Protein AF-A0A924Y5N1-F1 (afdb_monomer)

Solvent-accessible surface area (backbone atoms only — not comparable to full-atom values): 4533 Å² total; per-residue (Å²): 140,86,69,89,78,50,68,87,29,47,89,25,62,93,74,43,76,96,50,77,51,38,42,50,59,57,53,50,49,53,37,51,51,35,31,42,71,72,37,90,52,55,69,63,36,55,51,49,70,76,67,62,82,56,64,67,61,48,46,59,71,20,46,47,60,71,80,59,68,80,83,90,124

Secondary structure (DSSP, 8-state):
---S--TTTSS-TTT-SSS-S-HHHHHHHHHHHHHHHH-S-HHHHHHHHHH---HHHHHHHHTGGGGSPPP--

Sequence (73 aa):
MNGKDISNWFYQGDRAKDRPADLGYYIGYKICEAYYERAKDKNAAVRAMLETTDVAAFLKASGYAEKFPPRTD

Mean predicted aligned error: 4.91 Å

Structure (mmCIF, N/CA/C/O backbone):
data_AF-A0A924Y5N1-F1
#
_entry.id   AF-A0A924Y5N1-F1
#
loop_
_atom_site.group_PDB
_atom_site.id
_atom_site.type_symbol
_atom_site.label_atom_id
_atom_site.label_alt_id
_atom_site.label_comp_id
_atom_site.label_asym_id
_atom_site.label_entity_id
_atom_site.label_seq_id
_atom_site.pdbx_PDB_ins_code
_atom_site.Cartn_x
_atom_site.Cartn_y
_atom_site.Cartn_z
_atom_site.occupancy
_atom_site.B_iso_or_equiv
_atom_site.auth_seq_id
_atom_site.auth_comp_id
_atom_site.auth_asym_id
_atom_site.auth_atom_id
_atom_site.pdbx_PDB_model_num
ATOM 1 N N . MET A 1 1 ? 3.164 -13.402 -3.276 1.00 55.44 1 MET A N 1
ATOM 2 C CA . MET A 1 1 ? 4.315 -12.608 -2.785 1.00 55.44 1 MET A CA 1
ATOM 3 C C . MET A 1 1 ? 5.410 -13.482 -2.151 1.00 55.44 1 MET A C 1
ATOM 5 O O . MET A 1 1 ? 6.141 -12.994 -1.308 1.00 55.44 1 MET A O 1
ATOM 9 N N . ASN A 1 2 ? 5.593 -14.740 -2.587 1.00 67.94 2 ASN A N 1
ATOM 10 C CA . ASN A 1 2 ? 6.572 -15.666 -1.975 1.00 67.94 2 ASN A CA 1
ATOM 11 C C . ASN A 1 2 ? 7.694 -16.086 -2.948 1.00 67.94 2 ASN A C 1
ATOM 13 O O . ASN A 1 2 ? 8.471 -16.989 -2.652 1.00 67.94 2 ASN A O 1
ATOM 17 N N . GLY A 1 3 ? 7.750 -15.469 -4.132 1.00 70.56 3 GLY A N 1
ATOM 18 C CA . GLY A 1 3 ? 8.821 -15.683 -5.104 1.00 70.56 3 GLY A CA 1
ATOM 19 C C . GLY A 1 3 ? 10.026 -14.800 -4.785 1.00 70.56 3 GLY A C 1
ATOM 20 O O . GLY A 1 3 ? 9.862 -13.699 -4.268 1.00 70.56 3 GLY A O 1
ATOM 21 N N . LYS A 1 4 ? 11.232 -15.280 -5.102 1.00 78.69 4 LYS A N 1
ATOM 22 C CA . LYS A 1 4 ? 12.480 -14.515 -4.920 1.00 78.69 4 LYS A CA 1
ATOM 23 C C . LYS A 1 4 ? 12.771 -13.554 -6.077 1.00 78.69 4 LYS A C 1
ATOM 25 O O . LYS A 1 4 ? 13.579 -12.647 -5.923 1.00 78.69 4 LYS A O 1
ATOM 30 N N . ASP A 1 5 ? 12.122 -13.757 -7.222 1.00 85.81 5 ASP A N 1
ATOM 31 C CA . ASP A 1 5 ? 12.266 -12.890 -8.386 1.00 85.81 5 ASP A CA 1
ATOM 32 C C . ASP A 1 5 ? 11.284 -11.715 -8.315 1.00 85.81 5 ASP A C 1
ATOM 34 O O . ASP A 1 5 ? 10.068 -11.871 -8.455 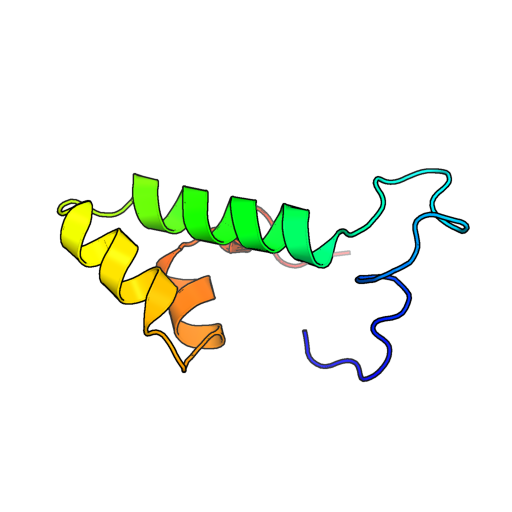1.00 85.81 5 ASP A O 1
ATOM 38 N N . ILE A 1 6 ? 11.846 -10.530 -8.097 1.00 85.62 6 ILE A N 1
ATOM 39 C CA . ILE A 1 6 ? 11.121 -9.262 -8.020 1.00 85.62 6 ILE A CA 1
ATOM 40 C C . ILE A 1 6 ? 11.321 -8.388 -9.266 1.00 85.62 6 ILE A C 1
ATOM 42 O O . ILE A 1 6 ? 10.830 -7.263 -9.300 1.00 85.62 6 ILE A O 1
ATOM 46 N N . SER A 1 7 ? 12.009 -8.887 -10.299 1.00 84.31 7 SER A N 1
ATOM 47 C CA . SER A 1 7 ? 12.342 -8.123 -11.516 1.00 84.31 7 SER A CA 1
ATOM 48 C C . SER A 1 7 ? 11.119 -7.681 -12.326 1.00 84.31 7 SER A C 1
ATOM 50 O O . SER A 1 7 ? 11.204 -6.764 -13.133 1.00 84.31 7 SER A O 1
ATOM 52 N N . ASN A 1 8 ? 9.982 -8.340 -12.096 1.00 82.38 8 ASN A N 1
ATOM 53 C CA . ASN A 1 8 ? 8.676 -8.018 -12.666 1.00 82.38 8 ASN A CA 1
ATOM 54 C C . ASN A 1 8 ? 7.803 -7.145 -11.746 1.00 82.38 8 ASN A C 1
ATOM 56 O O . ASN A 1 8 ? 6.667 -6.824 -12.113 1.00 82.38 8 ASN A O 1
ATOM 60 N N . TRP A 1 9 ? 8.321 -6.768 -10.574 1.00 84.50 9 TRP A N 1
ATOM 61 C CA . TRP A 1 9 ? 7.658 -5.900 -9.602 1.00 84.50 9 TRP A CA 1
ATOM 62 C C . TRP A 1 9 ? 8.318 -4.524 -9.434 1.00 84.50 9 TRP A C 1
ATOM 64 O O . TRP A 1 9 ? 7.590 -3.553 -9.219 1.00 84.50 9 TRP A O 1
ATOM 74 N N . PHE A 1 10 ? 9.650 -4.427 -9.523 1.00 85.00 10 PHE A N 1
ATOM 75 C CA . PHE A 1 10 ? 10.408 -3.200 -9.245 1.00 85.00 10 PHE A CA 1
ATOM 76 C C . PHE A 1 10 ? 11.479 -2.911 -10.305 1.00 85.00 10 PHE A C 1
ATOM 78 O O . PHE A 1 10 ? 12.134 -3.835 -10.788 1.00 85.00 10 PHE A O 1
ATOM 85 N N . TYR A 1 11 ? 11.707 -1.622 -10.595 1.00 80.94 11 TYR A N 1
ATOM 86 C CA . TYR A 1 11 ? 12.801 -1.113 -11.439 1.00 80.94 11 TYR A CA 1
ATOM 87 C C . TYR A 1 11 ? 12.814 -1.682 -12.865 1.00 80.94 11 TYR A C 1
ATOM 89 O O . TYR A 1 11 ? 13.868 -1.911 -13.454 1.00 80.94 11 TYR A O 1
ATOM 97 N N . GLN A 1 12 ? 11.625 -1.913 -13.420 1.00 82.94 12 GLN A N 1
ATOM 98 C CA . GLN A 1 12 ? 11.428 -2.520 -14.743 1.00 82.94 12 GLN A CA 1
ATOM 99 C C . GLN A 1 12 ? 10.991 -1.520 -15.815 1.00 82.94 12 GLN A C 1
ATOM 101 O O . GLN A 1 12 ? 10.394 -1.921 -16.810 1.00 82.94 12 GLN A O 1
ATOM 106 N N . GLY A 1 13 ? 11.211 -0.220 -15.603 1.00 79.44 13 GLY A N 1
ATOM 107 C CA . GLY A 1 13 ? 10.742 0.829 -16.516 1.00 79.44 13 GLY A CA 1
ATOM 108 C C . GLY A 1 13 ? 11.264 0.687 -17.946 1.00 79.44 13 GLY A C 1
ATOM 109 O O . GLY A 1 13 ? 10.532 0.936 -18.894 1.00 79.44 13 GLY A O 1
ATOM 110 N N . ASP A 1 14 ? 12.492 0.199 -18.098 1.00 80.88 14 ASP A N 1
ATOM 111 C CA . ASP A 1 14 ? 13.142 -0.108 -19.376 1.00 80.88 14 ASP A CA 1
ATOM 112 C C . ASP A 1 14 ? 12.545 -1.336 -20.093 1.00 80.88 14 ASP A C 1
ATOM 114 O O . ASP A 1 14 ? 12.625 -1.458 -21.316 1.00 80.88 14 ASP A O 1
ATOM 118 N N . ARG A 1 15 ? 11.946 -2.259 -19.334 1.00 79.50 15 ARG A N 1
ATOM 119 C CA . ARG A 1 15 ? 11.409 -3.548 -19.804 1.00 79.50 15 ARG A CA 1
ATOM 120 C C . ARG A 1 15 ? 9.882 -3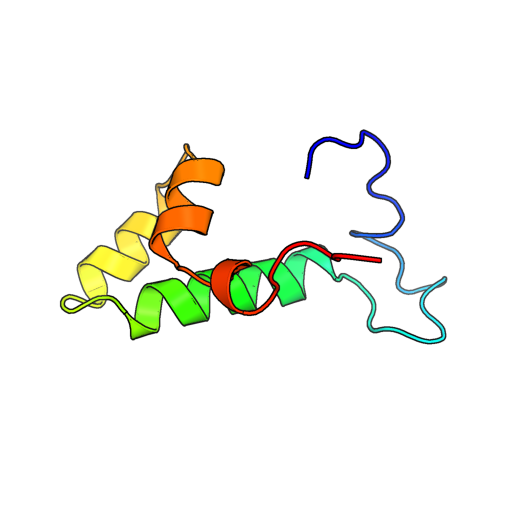.598 -19.850 1.00 79.50 15 ARG A C 1
ATOM 122 O O . ARG A 1 15 ? 9.315 -4.546 -20.396 1.00 79.50 15 ARG A O 1
ATOM 129 N N . ALA A 1 16 ? 9.211 -2.606 -19.277 1.00 79.38 16 ALA A N 1
ATOM 130 C CA . ALA A 1 16 ? 7.763 -2.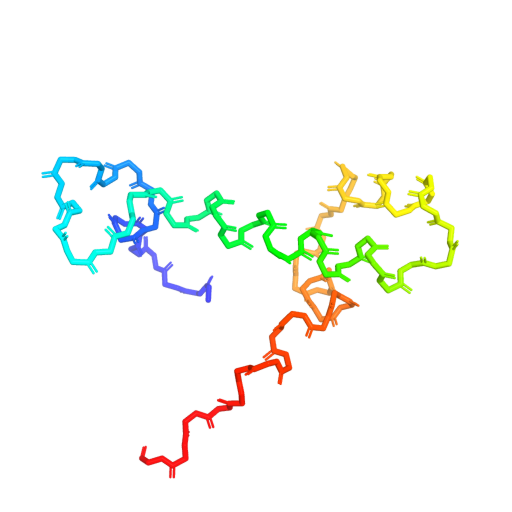489 -19.244 1.00 79.38 16 ALA A CA 1
ATOM 131 C C . ALA A 1 16 ? 7.227 -2.142 -20.644 1.00 79.38 16 ALA A C 1
ATOM 133 O O . ALA A 1 16 ? 7.411 -1.029 -21.125 1.00 79.38 16 ALA A O 1
ATOM 134 N N . LYS A 1 17 ? 6.579 -3.108 -21.306 1.00 78.75 17 LYS A N 1
ATOM 135 C CA . LYS A 1 17 ? 5.931 -2.909 -22.616 1.00 78.75 17 LYS A CA 1
ATOM 136 C C . LYS A 1 17 ? 4.411 -2.884 -22.488 1.00 78.75 17 LYS A C 1
ATOM 138 O O . LYS A 1 17 ? 3.794 -1.842 -22.656 1.00 78.75 17 LYS A O 1
ATOM 143 N N . ASP A 1 18 ? 3.828 -4.013 -22.092 1.00 82.94 18 ASP A N 1
ATOM 144 C CA . ASP A 1 18 ? 2.368 -4.211 -22.098 1.00 82.94 18 ASP A CA 1
ATOM 145 C C . ASP A 1 18 ? 1.707 -3.965 -20.731 1.00 82.94 18 ASP A C 1
ATOM 147 O O . ASP A 1 18 ? 0.530 -4.259 -20.524 1.00 82.94 18 ASP A O 1
ATOM 151 N N . ARG A 1 19 ? 2.471 -3.468 -19.754 1.00 75.19 19 ARG A N 1
ATOM 152 C CA . ARG A 1 19 ? 1.996 -3.179 -18.396 1.00 75.19 19 ARG A CA 1
ATOM 153 C C . ARG A 1 19 ? 2.791 -2.025 -17.787 1.00 75.19 19 ARG A C 1
ATOM 155 O O . ARG A 1 19 ? 3.959 -1.876 -18.143 1.00 75.19 19 ARG A O 1
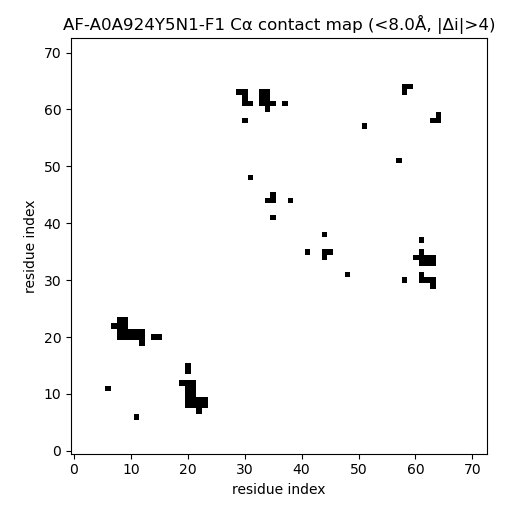ATOM 162 N N . PRO A 1 20 ? 2.210 -1.258 -16.851 1.00 78.50 20 PRO A N 1
ATOM 163 C CA . PRO A 1 20 ? 2.927 -0.192 -16.165 1.00 78.50 20 PRO A CA 1
ATOM 164 C C . PRO A 1 20 ? 4.216 -0.685 -15.495 1.00 78.50 20 PRO A C 1
ATOM 166 O O . PRO A 1 20 ? 4.290 -1.812 -14.993 1.00 78.50 20 PRO A O 1
ATOM 169 N N . ALA A 1 21 ? 5.228 0.179 -15.486 1.00 84.38 21 ALA A N 1
ATOM 170 C CA . ALA A 1 21 ? 6.426 -0.014 -14.683 1.00 84.38 21 ALA A CA 1
ATOM 171 C C . ALA A 1 21 ? 6.093 0.032 -13.182 1.00 84.38 21 ALA A C 1
ATOM 173 O O . ALA A 1 21 ? 5.038 0.529 -12.788 1.00 84.38 21 ALA A O 1
ATOM 174 N N . ASP A 1 22 ? 7.003 -0.489 -12.355 1.00 84.69 22 ASP A N 1
ATOM 175 C CA . ASP A 1 22 ? 6.954 -0.329 -10.895 1.00 84.69 22 ASP A CA 1
ATOM 176 C C . ASP A 1 22 ? 5.635 -0.795 -10.254 1.00 84.69 22 ASP A C 1
ATOM 178 O O . ASP A 1 22 ? 5.051 -0.152 -9.377 1.00 84.69 22 ASP A O 1
ATOM 182 N N . LEU A 1 23 ? 5.174 -1.974 -10.683 1.00 88.62 23 LEU A N 1
ATOM 183 C CA . LEU A 1 23 ? 3.921 -2.578 -10.227 1.00 88.62 23 LEU A CA 1
ATOM 184 C C . LEU A 1 23 ? 3.848 -2.739 -8.708 1.00 88.62 23 LEU A C 1
ATOM 186 O O . LEU A 1 23 ? 2.754 -2.664 -8.153 1.00 88.62 23 LEU A O 1
ATOM 190 N N . GLY A 1 24 ? 4.984 -2.929 -8.029 1.00 89.19 24 GLY A N 1
ATOM 191 C CA . GLY A 1 24 ? 5.038 -2.979 -6.570 1.00 89.19 24 GLY A CA 1
ATOM 192 C C . GLY A 1 24 ? 4.464 -1.718 -5.916 1.00 89.19 24 GLY A C 1
ATOM 193 O O . GLY A 1 24 ? 3.660 -1.827 -4.990 1.00 89.19 24 GLY A O 1
ATOM 194 N N . TYR A 1 25 ? 4.790 -0.535 -6.443 1.00 89.62 25 TYR A N 1
ATOM 195 C CA . TYR A 1 25 ? 4.268 0.735 -5.933 1.00 89.62 25 TYR A CA 1
ATOM 196 C C . TYR A 1 25 ? 2.785 0.900 -6.239 1.00 89.62 25 TYR A C 1
ATOM 198 O O . TYR A 1 25 ? 2.007 1.253 -5.353 1.00 89.62 25 TYR A O 1
ATOM 206 N N . TYR A 1 26 ? 2.380 0.596 -7.474 1.00 90.12 26 TYR A N 1
ATOM 207 C CA . TYR A 1 26 ? 0.979 0.701 -7.869 1.00 90.12 26 TYR A CA 1
ATOM 208 C C . TYR A 1 26 ? 0.086 -0.220 -7.029 1.00 90.12 26 TYR A C 1
ATOM 210 O O . TYR A 1 26 ? -0.899 0.224 -6.444 1.00 90.12 26 TYR A O 1
ATOM 218 N N . ILE A 1 27 ? 0.446 -1.500 -6.914 1.00 92.50 27 ILE A N 1
ATOM 219 C CA . ILE A 1 27 ? -0.327 -2.470 -6.133 1.00 92.50 27 ILE A CA 1
ATOM 220 C C . ILE A 1 27 ? -0.290 -2.127 -4.641 1.00 92.50 27 ILE A C 1
ATOM 222 O O . ILE A 1 27 ? -1.333 -2.194 -3.992 1.00 92.50 27 ILE A O 1
ATOM 226 N N . GLY A 1 28 ? 0.859 -1.697 -4.107 1.00 93.81 28 GLY A N 1
ATOM 227 C CA . GLY A 1 28 ? 0.968 -1.216 -2.728 1.00 93.81 28 GLY A CA 1
ATOM 228 C C . GLY A 1 28 ? 0.002 -0.064 -2.438 1.00 93.81 28 GLY A C 1
ATOM 229 O O . GLY A 1 28 ? -0.748 -0.123 -1.465 1.00 93.81 28 GLY A O 1
ATOM 230 N N . TYR A 1 29 ? -0.069 0.925 -3.334 1.00 94.94 29 TYR A N 1
ATOM 231 C CA . TYR A 1 29 ? -1.041 2.014 -3.239 1.00 94.94 29 TYR A CA 1
ATOM 232 C C . TYR A 1 29 ? -2.487 1.501 -3.220 1.00 94.94 29 TYR A C 1
ATOM 234 O O . TYR A 1 29 ? -3.252 1.900 -2.346 1.00 94.94 29 TYR A O 1
ATOM 242 N N . LYS A 1 30 ? -2.868 0.582 -4.120 1.00 96.50 30 LYS A N 1
ATOM 243 C CA . LYS A 1 30 ? -4.245 0.053 -4.169 1.00 96.50 30 LYS A CA 1
ATOM 244 C C . LYS A 1 30 ? -4.627 -0.751 -2.920 1.00 96.50 30 LYS A C 1
ATOM 246 O O . LYS A 1 30 ? -5.792 -0.733 -2.523 1.00 96.50 30 LYS A O 1
ATOM 251 N N . ILE A 1 31 ? -3.669 -1.431 -2.287 1.00 97.31 31 ILE A N 1
ATOM 252 C CA . ILE A 1 31 ? -3.882 -2.116 -1.004 1.00 97.31 31 ILE A CA 1
ATOM 253 C C . ILE A 1 31 ? -4.128 -1.088 0.107 1.00 97.31 31 ILE A C 1
ATOM 255 O O . ILE A 1 31 ? -5.110 -1.211 0.841 1.00 97.31 31 ILE A O 1
ATOM 259 N N . CYS A 1 32 ? -3.284 -0.056 0.208 1.00 97.75 32 CYS A N 1
ATOM 260 C CA . CYS A 1 32 ? -3.466 1.015 1.188 1.00 97.75 32 CYS A CA 1
ATOM 261 C C . CYS A 1 32 ? -4.790 1.759 0.970 1.00 97.75 32 CYS A C 1
ATOM 263 O O . CYS A 1 32 ? -5.551 1.918 1.916 1.00 97.75 32 CYS A O 1
ATOM 265 N N . GLU A 1 33 ? -5.116 2.142 -0.265 1.00 97.88 33 GLU A N 1
ATOM 266 C CA . GLU A 1 33 ? -6.396 2.765 -0.629 1.00 97.88 33 GLU A CA 1
ATOM 267 C C . GLU A 1 33 ? -7.582 1.915 -0.144 1.00 97.88 33 GLU A C 1
ATOM 269 O O . GLU A 1 33 ? -8.448 2.409 0.574 1.00 97.88 33 GLU A O 1
ATOM 274 N N . ALA A 1 34 ? -7.590 0.613 -0.448 1.00 98.19 34 ALA A N 1
ATOM 275 C CA . ALA A 1 34 ? -8.660 -0.285 -0.016 1.00 98.19 34 ALA A CA 1
ATOM 276 C C . ALA A 1 34 ? -8.780 -0.380 1.516 1.00 98.19 34 ALA A C 1
ATOM 278 O O . ALA A 1 34 ? -9.892 -0.372 2.049 1.00 98.19 34 ALA A O 1
ATOM 279 N N . TYR A 1 35 ? -7.650 -0.435 2.228 1.00 98.31 35 TYR A N 1
ATOM 280 C CA . TYR A 1 35 ? -7.632 -0.427 3.690 1.00 98.31 35 TYR A CA 1
ATOM 281 C C . TYR A 1 35 ? -8.169 0.891 4.264 1.00 98.31 35 TYR A C 1
ATOM 283 O O . TYR A 1 35 ? -9.015 0.873 5.160 1.00 98.31 35 TYR A O 1
ATOM 291 N N . TYR A 1 36 ? -7.722 2.031 3.724 1.00 98.44 36 TYR A N 1
ATOM 292 C CA . TYR A 1 36 ? -8.177 3.354 4.143 1.00 98.44 36 TYR A CA 1
ATOM 293 C C . TYR A 1 36 ? -9.682 3.494 3.980 1.00 98.44 36 TYR A C 1
ATOM 295 O O . TYR A 1 36 ? -10.354 3.905 4.920 1.00 98.44 36 TYR A O 1
ATOM 303 N N . GLU A 1 37 ? -10.227 3.124 2.819 1.00 98.06 37 GLU A N 1
ATOM 304 C CA . GLU A 1 37 ? -11.654 3.253 2.519 1.00 98.06 37 GLU A CA 1
ATOM 305 C C . GLU A 1 37 ? -12.529 2.423 3.465 1.00 98.06 37 GLU A C 1
ATOM 307 O O . GLU A 1 37 ? -13.549 2.918 3.946 1.00 98.06 37 GLU A O 1
ATOM 312 N N . ARG A 1 38 ? -12.093 1.210 3.830 1.00 96.69 38 ARG A N 1
ATOM 313 C CA . ARG A 1 38 ? -12.806 0.347 4.790 1.00 96.69 38 ARG A CA 1
ATOM 314 C C . ARG A 1 38 ? -12.721 0.830 6.239 1.00 96.69 38 ARG A C 1
ATOM 316 O O . ARG A 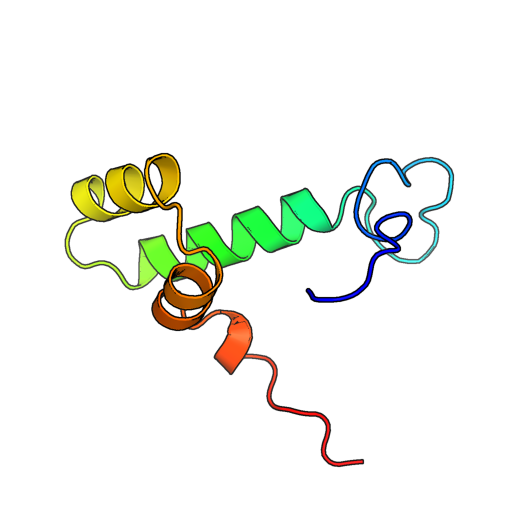1 38 ? -13.568 0.464 7.056 1.00 96.69 38 ARG A O 1
ATOM 323 N N . ALA A 1 39 ? -11.711 1.623 6.587 1.00 97.62 39 ALA A N 1
ATOM 324 C CA . ALA A 1 39 ? -11.527 2.088 7.952 1.00 97.62 39 ALA A CA 1
ATOM 325 C C . ALA A 1 39 ? -12.566 3.151 8.340 1.00 97.62 39 ALA A C 1
ATOM 327 O O . ALA A 1 39 ? -12.800 4.119 7.610 1.00 97.62 39 ALA A O 1
ATOM 328 N N . LYS A 1 40 ? -13.154 2.991 9.533 1.00 97.19 40 LYS A N 1
ATOM 329 C CA . LYS A 1 40 ? -14.042 3.996 10.143 1.00 97.19 40 LYS A CA 1
ATOM 330 C C . LYS A 1 40 ? -13.257 5.207 10.651 1.00 97.19 40 LYS A C 1
ATOM 332 O O . LYS A 1 40 ? -13.679 6.337 10.442 1.00 97.19 40 LYS A O 1
ATOM 337 N N . ASP A 1 41 ? -12.113 4.959 11.287 1.00 98.19 41 ASP A N 1
ATOM 338 C CA . ASP A 1 41 ? -11.174 5.992 11.725 1.00 98.19 41 ASP A CA 1
ATOM 339 C C . ASP A 1 41 ? -10.011 6.081 10.733 1.00 98.19 41 ASP A C 1
ATOM 341 O O . ASP A 1 41 ? -9.177 5.177 10.624 1.00 98.19 41 ASP A O 1
ATOM 345 N N . LYS A 1 42 ? -9.970 7.190 9.997 1.00 97.62 42 LYS A N 1
ATOM 346 C CA . LYS A 1 42 ? -8.966 7.437 8.963 1.00 97.62 42 LYS A CA 1
ATOM 347 C C . LYS A 1 42 ? -7.577 7.733 9.535 1.00 97.62 42 LYS A C 1
ATOM 349 O O . LYS A 1 42 ? -6.584 7.317 8.943 1.00 97.62 42 LYS A O 1
ATOM 354 N N . ASN A 1 43 ? -7.487 8.382 10.695 1.00 98.19 43 ASN A N 1
ATOM 355 C CA . ASN A 1 43 ? -6.200 8.680 11.327 1.00 98.19 43 ASN A CA 1
ATOM 356 C C . ASN A 1 43 ? -5.555 7.399 11.860 1.00 98.19 43 ASN A C 1
ATOM 358 O O . ASN A 1 43 ? -4.362 7.167 11.654 1.00 98.19 43 ASN A O 1
ATOM 362 N N . ALA A 1 44 ? -6.359 6.531 12.480 1.00 97.69 44 ALA A N 1
ATOM 363 C CA . ALA A 1 44 ? -5.908 5.203 12.881 1.00 97.69 44 ALA A CA 1
ATOM 364 C C . ALA A 1 44 ? -5.464 4.366 11.669 1.00 97.69 44 ALA A C 1
ATOM 366 O O . ALA A 1 44 ? -4.473 3.640 11.752 1.00 97.69 44 ALA A O 1
ATOM 367 N N . ALA A 1 45 ? -6.147 4.501 10.526 1.00 98.06 45 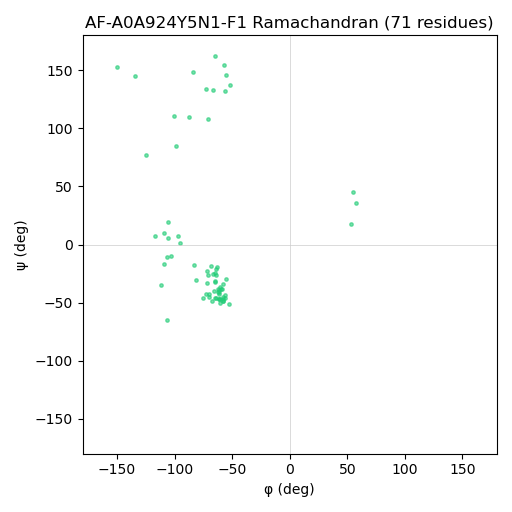ALA A N 1
ATOM 368 C CA . ALA A 1 45 ? -5.776 3.794 9.305 1.00 98.06 45 ALA A CA 1
ATOM 369 C C . ALA A 1 45 ? -4.403 4.218 8.770 1.00 98.06 45 ALA A C 1
ATOM 371 O O . ALA A 1 45 ? -3.581 3.356 8.467 1.00 98.06 45 ALA A O 1
ATOM 372 N N . VAL A 1 46 ? -4.134 5.526 8.704 1.00 97.88 46 VAL A N 1
ATOM 373 C CA . VAL A 1 46 ? -2.829 6.058 8.274 1.00 97.88 46 VAL A CA 1
ATOM 374 C C . VAL A 1 46 ? -1.718 5.600 9.212 1.00 97.88 46 VAL A C 1
ATOM 376 O O . VAL A 1 46 ? -0.670 5.162 8.744 1.00 97.88 46 VAL A O 1
ATOM 379 N N . ARG A 1 47 ? -1.951 5.628 10.531 1.00 97.88 47 ARG A N 1
ATOM 380 C CA . ARG A 1 47 ? -0.977 5.109 11.499 1.00 97.88 47 ARG A CA 1
ATOM 381 C C . ARG A 1 47 ? -0.661 3.636 11.232 1.00 97.88 47 ARG A C 1
ATOM 383 O O . ARG A 1 47 ? 0.504 3.275 11.107 1.00 97.88 47 ARG A O 1
ATOM 390 N N . ALA A 1 48 ? -1.691 2.807 11.063 1.00 96.62 48 ALA A N 1
ATOM 391 C CA . ALA A 1 48 ? -1.514 1.388 10.770 1.00 96.62 48 ALA A CA 1
ATOM 392 C C . ALA A 1 48 ? -0.732 1.147 9.466 1.00 96.62 48 ALA A C 1
ATOM 394 O O . ALA A 1 48 ? 0.105 0.253 9.424 1.00 96.62 48 ALA A O 1
ATOM 395 N N . MET A 1 49 ? -0.952 1.950 8.419 1.00 96.62 49 MET A N 1
ATOM 396 C CA . MET A 1 49 ? -0.196 1.844 7.161 1.00 96.62 49 MET A CA 1
ATOM 397 C C . MET A 1 49 ? 1.300 2.105 7.330 1.00 96.62 49 MET A C 1
ATOM 399 O O . MET A 1 49 ? 2.104 1.460 6.664 1.00 96.62 49 MET A O 1
ATOM 403 N N . LEU A 1 50 ? 1.666 3.064 8.183 1.00 96.19 50 LEU A N 1
ATOM 404 C CA . LEU A 1 50 ? 3.058 3.464 8.395 1.00 96.19 50 LEU A CA 1
ATOM 405 C C . LEU A 1 50 ? 3.798 2.530 9.359 1.00 96.19 50 LEU A C 1
ATOM 407 O O . LEU A 1 50 ? 5.008 2.369 9.243 1.00 96.19 50 LEU A O 1
ATOM 411 N N . GLU A 1 51 ? 3.079 1.935 10.311 1.00 96.69 51 GLU A N 1
ATOM 412 C CA . GLU A 1 51 ? 3.669 1.173 11.418 1.00 96.69 51 GLU A CA 1
ATOM 413 C C . GLU A 1 51 ? 3.569 -0.352 11.245 1.00 96.69 51 GLU A C 1
ATOM 415 O O . GLU A 1 51 ? 4.177 -1.095 12.016 1.00 96.69 51 GLU A O 1
ATOM 420 N N . THR A 1 52 ? 2.805 -0.854 10.266 1.00 94.81 52 THR A N 1
ATOM 421 C CA . THR A 1 52 ? 2.576 -2.300 10.131 1.00 94.81 52 THR A CA 1
ATOM 422 C C . THR A 1 52 ? 3.846 -3.070 9.768 1.00 94.81 52 THR A C 1
ATOM 424 O O . THR A 1 52 ? 4.570 -2.734 8.832 1.00 94.81 52 THR A O 1
ATOM 427 N N . THR A 1 53 ? 4.087 -4.165 10.485 1.00 95.25 53 THR A N 1
ATOM 428 C CA . THR A 1 53 ? 5.153 -5.135 10.195 1.00 95.25 53 THR A CA 1
ATOM 429 C C . THR A 1 53 ? 4.600 -6.465 9.680 1.00 95.25 53 THR A C 1
ATOM 431 O O . THR A 1 53 ? 5.328 -7.235 9.055 1.00 95.25 53 THR A O 1
ATOM 434 N N . ASP A 1 54 ? 3.300 -6.718 9.872 1.00 95.69 54 ASP A N 1
ATOM 435 C CA . ASP A 1 54 ? 2.597 -7.892 9.355 1.00 95.69 54 ASP A CA 1
ATOM 436 C C . ASP A 1 54 ? 1.838 -7.536 8.071 1.00 95.69 54 ASP A C 1
ATOM 438 O O . ASP A 1 54 ? 0.645 -7.212 8.053 1.00 95.69 54 ASP A O 1
ATOM 442 N N . VAL A 1 55 ? 2.565 -7.601 6.958 1.00 92.19 55 VAL A N 1
ATOM 443 C CA . VAL A 1 55 ? 2.035 -7.276 5.629 1.00 92.19 55 VAL A CA 1
ATOM 444 C C . VAL A 1 55 ? 0.961 -8.259 5.152 1.00 92.19 55 VAL A C 1
ATOM 446 O O . VAL A 1 55 ? 0.099 -7.881 4.357 1.00 92.19 55 VAL A O 1
ATOM 449 N N . ALA A 1 56 ? 0.969 -9.505 5.637 1.00 93.31 56 ALA A N 1
ATOM 450 C CA . ALA A 1 56 ? -0.020 -10.510 5.253 1.00 93.31 56 ALA A CA 1
ATOM 451 C C . ALA A 1 56 ? -1.362 -10.241 5.943 1.00 93.31 56 ALA A C 1
ATOM 453 O O . ALA A 1 56 ? -2.409 -10.230 5.284 1.00 93.31 56 ALA A O 1
ATOM 454 N N . ALA A 1 57 ? -1.332 -9.958 7.249 1.00 95.88 57 ALA A N 1
ATOM 455 C CA . ALA A 1 57 ? -2.512 -9.524 7.985 1.00 95.88 57 ALA A CA 1
ATOM 456 C C . ALA A 1 57 ? -3.044 -8.192 7.444 1.00 95.88 57 ALA A C 1
ATOM 458 O O . ALA A 1 57 ? -4.254 -8.056 7.252 1.00 95.88 57 ALA A O 1
ATOM 459 N N . PHE A 1 58 ? -2.158 -7.246 7.119 1.00 96.75 58 PHE A N 1
ATOM 460 C CA . PHE A 1 58 ? -2.546 -5.965 6.531 1.00 96.75 58 PHE A CA 1
ATOM 461 C C . PHE A 1 58 ? -3.255 -6.137 5.178 1.00 96.75 58 PHE A C 1
ATOM 463 O O . PHE A 1 58 ? -4.341 -5.592 4.971 1.00 96.75 58 PHE A O 1
ATOM 470 N N . LEU A 1 59 ? -2.707 -6.963 4.277 1.00 96.00 59 LEU A N 1
ATOM 471 C CA . LEU A 1 59 ? -3.353 -7.284 3.003 1.00 96.00 59 LEU A CA 1
ATOM 472 C C . LEU A 1 59 ? -4.738 -7.905 3.218 1.00 96.00 59 LEU A C 1
ATOM 474 O O . LEU A 1 59 ? -5.698 -7.491 2.565 1.00 96.00 59 LEU A O 1
ATOM 478 N N . LYS A 1 60 ? -4.871 -8.857 4.147 1.00 96.00 60 LYS A N 1
ATOM 479 C CA . LYS A 1 60 ? -6.170 -9.456 4.476 1.00 96.00 60 LYS A CA 1
ATOM 480 C C . LYS A 1 60 ? -7.156 -8.405 4.991 1.00 96.00 60 LYS A C 1
ATOM 482 O O . LYS A 1 60 ? -8.282 -8.351 4.512 1.00 96.00 60 LYS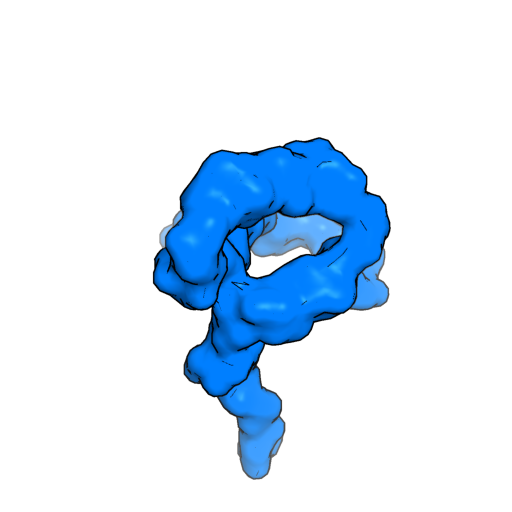 A O 1
ATOM 487 N N . ALA A 1 61 ? -6.731 -7.545 5.914 1.00 96.75 61 ALA A N 1
ATOM 488 C CA . ALA A 1 61 ? -7.577 -6.502 6.488 1.00 96.75 61 ALA A CA 1
ATOM 489 C C . ALA A 1 61 ? -8.017 -5.454 5.449 1.00 96.75 61 ALA A C 1
ATOM 491 O O . ALA A 1 61 ? -9.140 -4.957 5.513 1.00 96.75 61 ALA A O 1
ATOM 492 N N . SER A 1 62 ? -7.175 -5.165 4.449 1.00 97.56 62 SER A N 1
ATOM 493 C CA . SER A 1 62 ? -7.549 -4.291 3.326 1.00 97.56 62 SER A CA 1
ATOM 494 C C . SER A 1 62 ? -8.684 -4.869 2.471 1.00 97.56 62 SER A C 1
ATOM 496 O O . SER A 1 62 ? -9.386 -4.130 1.784 1.00 97.56 62 SER A O 1
ATOM 498 N N . GLY A 1 63 ? -8.817 -6.202 2.459 1.00 96.94 63 GLY A N 1
ATOM 499 C CA . GLY A 1 63 ? -9.648 -6.984 1.544 1.00 96.94 63 GLY A CA 1
ATOM 500 C C . GLY A 1 63 ? -9.423 -6.710 0.063 1.00 96.94 63 GLY A C 1
ATOM 501 O O . GLY A 1 63 ? -10.254 -7.074 -0.764 1.00 96.94 63 GLY A O 1
ATOM 502 N N . TYR A 1 64 ? -8.302 -6.090 -0.307 1.00 96.69 64 TYR A N 1
ATOM 503 C CA 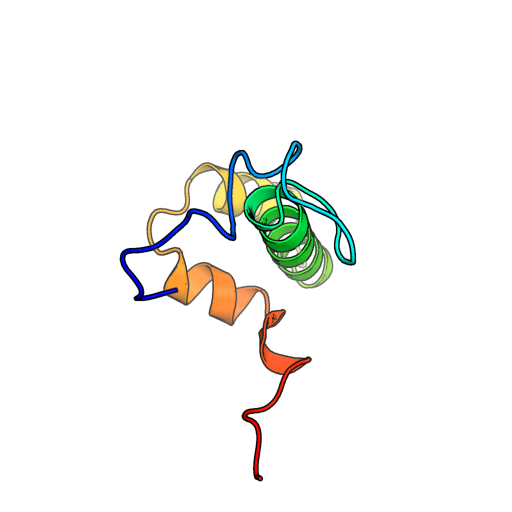. TYR A 1 64 ? -7.969 -5.849 -1.705 1.00 96.69 64 TYR A CA 1
ATOM 504 C C . TYR A 1 64 ? -7.886 -7.160 -2.503 1.00 96.69 64 TYR A C 1
ATOM 506 O O . TYR A 1 64 ? -8.357 -7.226 -3.637 1.00 96.69 64 TYR A O 1
ATOM 514 N N . ALA A 1 65 ? -7.353 -8.219 -1.884 1.00 93.56 65 ALA A N 1
ATOM 515 C CA . ALA A 1 65 ? -7.221 -9.540 -2.496 1.00 93.56 65 ALA A CA 1
ATOM 516 C C . ALA A 1 65 ? -8.571 -10.209 -2.821 1.00 93.56 65 ALA A C 1
ATOM 518 O O . ALA A 1 65 ? -8.637 -11.013 -3.742 1.00 93.56 65 ALA A O 1
ATOM 519 N N . GLU A 1 66 ? -9.656 -9.851 -2.127 1.00 94.38 66 GLU A N 1
ATOM 520 C CA . GLU A 1 66 ? -10.991 -10.435 -2.344 1.00 94.38 66 GLU A CA 1
ATOM 521 C C . GLU A 1 66 ? -11.548 -10.117 -3.742 1.00 94.38 66 GLU A C 1
ATOM 523 O O . GLU A 1 66 ? -12.401 -10.838 -4.250 1.00 94.38 66 GLU A O 1
ATOM 528 N N . LYS A 1 67 ? -11.033 -9.067 -4.397 1.00 92.19 67 LYS A N 1
ATOM 529 C CA . LYS A 1 67 ? -11.379 -8.708 -5.783 1.00 92.19 67 LYS A CA 1
ATOM 530 C C . LYS A 1 67 ? -10.863 -9.716 -6.813 1.00 92.19 67 LYS A C 1
ATOM 532 O O . LYS A 1 67 ? -11.329 -9.713 -7.948 1.00 92.19 67 LYS A O 1
ATOM 537 N N . PHE A 1 68 ? -9.887 -10.538 -6.433 1.00 90.62 68 PHE A N 1
ATOM 538 C CA . PHE A 1 68 ? -9.193 -11.469 -7.313 1.00 90.62 68 PHE A CA 1
ATOM 539 C C . PHE A 1 68 ? -9.301 -12.877 -6.724 1.00 90.62 68 PHE A C 1
ATOM 541 O O . PHE A 1 68 ? -8.350 -13.357 -6.099 1.00 90.62 68 PHE A O 1
ATOM 548 N N . PRO A 1 69 ? -10.463 -13.538 -6.868 1.00 83.38 69 PRO A N 1
ATOM 549 C CA . PRO A 1 69 ? -10.606 -14.912 -6.418 1.00 83.38 69 PRO A CA 1
ATOM 550 C C . PRO A 1 69 ? -9.557 -15.807 -7.097 1.00 83.38 69 PRO A C 1
ATOM 552 O O . PRO A 1 69 ? -9.086 -15.483 -8.19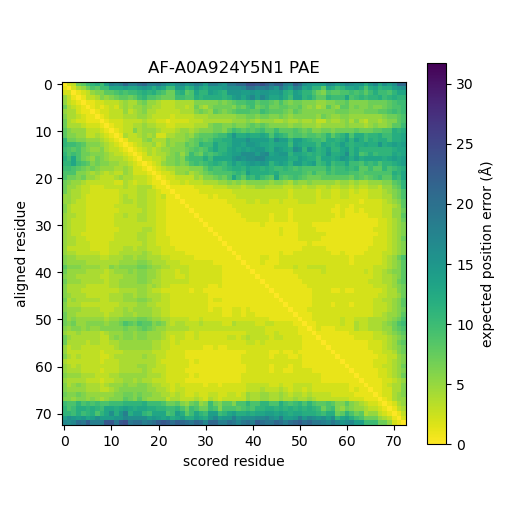5 1.00 83.38 69 PRO A O 1
ATOM 555 N N . PRO A 1 70 ? -9.177 -16.929 -6.459 1.00 83.00 70 PRO A N 1
ATOM 556 C CA . PRO A 1 70 ? -8.264 -17.886 -7.062 1.00 83.00 70 PRO A CA 1
ATOM 557 C C . PRO A 1 70 ? -8.758 -18.271 -8.453 1.00 83.00 70 PRO A C 1
ATOM 559 O O . PRO A 1 70 ? -9.954 -18.500 -8.653 1.00 83.00 70 PRO A O 1
ATOM 562 N N . ARG A 1 71 ? -7.832 -18.347 -9.409 1.00 78.00 71 ARG A N 1
ATOM 563 C CA . ARG A 1 71 ? -8.126 -18.949 -10.707 1.00 78.00 71 ARG A CA 1
ATOM 564 C C . ARG A 1 71 ? -8.624 -20.379 -10.488 1.00 78.00 71 ARG A C 1
ATOM 566 O O . ARG A 1 71 ? -8.067 -21.102 -9.664 1.00 78.00 71 ARG A O 1
ATOM 573 N N . THR A 1 72 ? -9.729 -20.710 -11.147 1.00 75.06 72 THR A N 1
ATOM 574 C CA . THR A 1 72 ? -10.433 -22.002 -11.031 1.00 75.06 72 THR A CA 1
ATOM 575 C C . THR A 1 72 ? -10.292 -22.851 -12.295 1.00 75.06 72 THR A C 1
ATOM 577 O O . THR A 1 72 ? -10.952 -23.879 -12.415 1.00 75.06 72 THR A O 1
ATOM 580 N N . ASP A 1 73 ? -9.423 -22.423 -13.208 1.00 67.81 73 ASP A N 1
ATOM 581 C CA . ASP A 1 73 ? -9.042 -23.079 -14.456 1.00 67.81 73 ASP A CA 1
ATOM 582 C C . ASP A 1 73 ? -7.719 -23.852 -14.342 1.00 67.81 73 ASP A C 1
ATOM 584 O O . ASP A 1 73 ? -6.782 -23.355 -13.671 1.00 67.81 73 ASP A O 1
#

Radius of gyration: 14.21 Å; Cα contacts (8 Å, |Δi|>4): 44; chains: 1; bounding box: 27×32×36 Å

pLDDT: mean 89.51, std 9.24, range [55.44, 98.44]

Foldseek 3Di:
DPDPDCCQQADCCVPDDPDDHNNVVVVLVLLLVLLCVPDPDNVVSVVCSVPDPPVVVSSVNSCSCVVPPDDPD